Protein AF-A0A0D0DGE9-F1 (afdb_monomer)

Organism: NCBI:txid930991

Radius of gyration: 13.41 Å; Cα contacts (8 Å, |Δi|>4): 80; chains: 1; bounding box: 21×36×29 Å

Structure (mmCIF, N/CA/C/O backbone):
data_AF-A0A0D0DGE9-F1
#
_entry.id   AF-A0A0D0DGE9-F1
#
loop_
_atom_site.group_PDB
_atom_site.id
_atom_site.type_symbol
_atom_site.label_atom_id
_atom_site.label_alt_id
_atom_site.label_comp_id
_atom_site.label_asym_id
_atom_site.label_entity_id
_atom_site.label_seq_id
_atom_site.pdbx_PDB_ins_co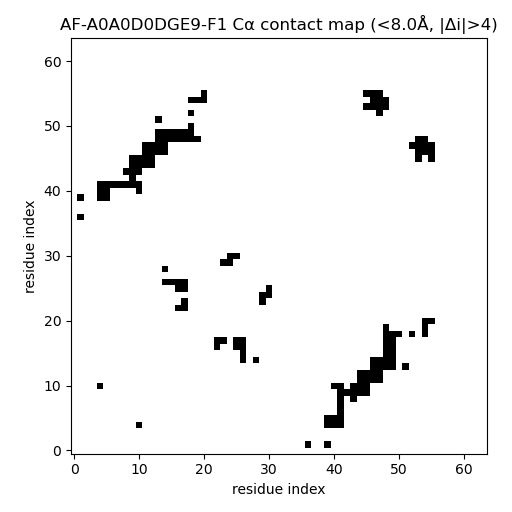de
_atom_site.Cartn_x
_atom_site.Cartn_y
_atom_site.Cartn_z
_atom_site.occupancy
_atom_site.B_iso_or_equiv
_atom_site.auth_seq_id
_atom_site.auth_comp_id
_atom_site.auth_asym_id
_atom_site.auth_atom_id
_atom_site.pdbx_PDB_model_num
ATOM 1 N N . MET A 1 1 ? 5.362 9.228 -13.701 1.00 60.50 1 MET A N 1
ATOM 2 C CA . MET A 1 1 ? 5.330 8.525 -12.398 1.00 60.50 1 MET A CA 1
ATOM 3 C C . MET A 1 1 ? 4.741 7.119 -12.511 1.00 60.50 1 MET A C 1
ATOM 5 O O . MET A 1 1 ? 5.500 6.177 -12.364 1.00 60.50 1 MET A O 1
ATOM 9 N N . PHE A 1 2 ? 3.472 6.939 -12.902 1.00 64.50 2 PHE A N 1
ATOM 10 C CA . PHE A 1 2 ? 2.819 5.615 -13.030 1.00 64.50 2 PHE A CA 1
ATOM 11 C C . PHE A 1 2 ? 3.606 4.550 -13.824 1.00 64.50 2 PHE A C 1
ATOM 13 O O . PHE A 1 2 ? 3.761 3.422 -13.369 1.00 64.50 2 PHE A O 1
ATOM 20 N N . ARG A 1 3 ? 4.148 4.903 -14.999 1.00 68.25 3 ARG A N 1
ATOM 21 C CA . ARG A 1 3 ? 4.890 3.962 -15.863 1.00 68.25 3 ARG A CA 1
ATOM 22 C C . ARG A 1 3 ? 6.180 3.433 -15.217 1.00 68.25 3 ARG A C 1
ATOM 24 O O . ARG A 1 3 ? 6.564 2.307 -15.498 1.00 68.25 3 ARG A O 1
ATOM 31 N N . TRP A 1 4 ? 6.807 4.213 -14.336 1.00 70.56 4 TRP A N 1
ATOM 32 C CA . TRP A 1 4 ? 8.003 3.796 -13.598 1.00 70.56 4 TRP A CA 1
ATOM 33 C C . TRP A 1 4 ? 7.659 2.757 -12.531 1.00 70.56 4 TRP A C 1
ATOM 35 O O . TRP A 1 4 ? 8.333 1.739 -12.451 1.00 70.56 4 TRP A O 1
ATOM 45 N N . TYR A 1 5 ? 6.559 2.958 -11.795 1.00 69.44 5 TYR A N 1
ATOM 46 C CA . TYR A 1 5 ? 6.058 1.978 -10.825 1.00 69.44 5 TYR A CA 1
ATOM 47 C C . TYR A 1 5 ? 5.556 0.698 -11.500 1.00 69.44 5 TYR A C 1
ATOM 49 O O . TYR A 1 5 ? 5.921 -0.397 -11.083 1.00 69.44 5 TYR A O 1
ATOM 57 N N . ARG A 1 6 ? 4.796 0.821 -12.598 1.00 72.69 6 ARG A N 1
ATOM 58 C CA . ARG A 1 6 ? 4.302 -0.334 -13.366 1.00 72.69 6 ARG A CA 1
ATOM 59 C C . ARG A 1 6 ? 5.436 -1.186 -13.950 1.00 72.69 6 ARG A C 1
ATOM 61 O O . ARG A 1 6 ? 5.297 -2.402 -14.003 1.00 72.69 6 ARG A O 1
ATOM 68 N N . ASN A 1 7 ? 6.525 -0.560 -14.397 1.00 75.44 7 ASN A N 1
ATOM 69 C CA . ASN A 1 7 ? 7.662 -1.257 -15.005 1.00 75.44 7 ASN A CA 1
ATOM 70 C C . ASN A 1 7 ? 8.768 -1.611 -13.998 1.00 75.44 7 ASN A C 1
ATOM 72 O O . ASN A 1 7 ? 9.797 -2.157 -14.396 1.00 75.44 7 ASN A O 1
ATOM 76 N N . ALA A 1 8 ? 8.596 -1.291 -12.713 1.00 80.19 8 ALA A N 1
ATOM 77 C CA . ALA A 1 8 ? 9.571 -1.643 -11.696 1.00 80.19 8 ALA A CA 1
ATOM 78 C C . ALA A 1 8 ? 9.634 -3.167 -11.534 1.00 80.19 8 ALA A C 1
ATOM 80 O O . ALA A 1 8 ? 8.612 -3.844 -11.425 1.00 80.19 8 ALA A O 1
ATOM 81 N N . HIS A 1 9 ? 10.852 -3.710 -11.479 1.00 81.38 9 HIS A N 1
ATOM 82 C CA . HIS A 1 9 ? 11.053 -5.145 -11.278 1.00 81.38 9 HIS A CA 1
ATOM 83 C C . HIS A 1 9 ? 10.619 -5.608 -9.879 1.00 81.38 9 HIS A C 1
ATOM 85 O O . HIS A 1 9 ? 10.197 -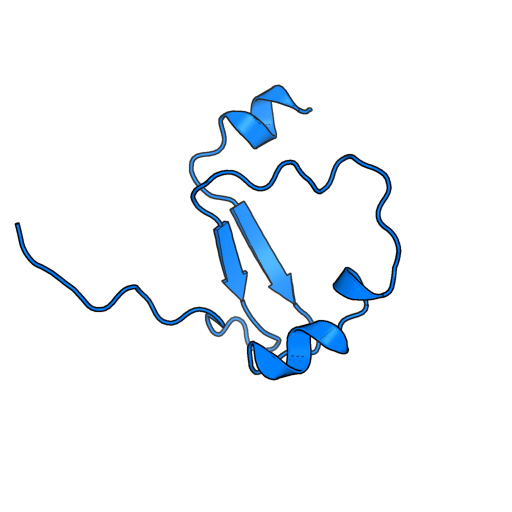6.749 -9.701 1.00 81.38 9 HIS A O 1
ATOM 91 N N . VAL A 1 10 ? 10.740 -4.729 -8.881 1.00 81.06 10 VAL A N 1
ATOM 92 C CA . VAL A 1 10 ? 10.368 -4.995 -7.492 1.00 81.06 10 VAL A CA 1
ATOM 93 C C . VAL A 1 10 ? 9.876 -3.712 -6.830 1.00 81.06 10 VAL A C 1
ATOM 95 O O . VAL A 1 10 ? 10.401 -2.631 -7.092 1.00 81.06 10 VAL A O 1
ATOM 98 N N . CYS A 1 11 ? 8.886 -3.842 -5.953 1.00 82.06 11 CYS A N 1
ATOM 99 C CA . CYS A 1 11 ? 8.489 -2.796 -5.017 1.00 82.06 11 CYS A CA 1
ATOM 100 C C . CYS A 1 11 ? 8.77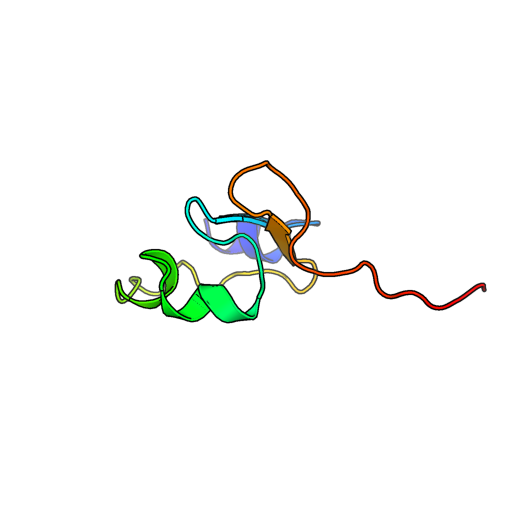0 -3.269 -3.594 1.00 82.06 11 CYS A C 1
ATOM 102 O O . CYS A 1 11 ? 8.425 -4.393 -3.229 1.00 82.06 11 CYS A O 1
ATOM 104 N N . ILE A 1 12 ? 9.430 -2.423 -2.811 1.00 82.88 12 ILE A N 1
ATOM 105 C CA . ILE A 1 12 ? 9.766 -2.696 -1.418 1.00 82.88 12 ILE A CA 1
ATOM 106 C C . ILE A 1 12 ? 8.948 -1.740 -0.563 1.00 82.88 12 ILE A C 1
ATOM 108 O O . ILE A 1 12 ? 9.065 -0.527 -0.719 1.00 82.88 12 ILE A O 1
ATOM 112 N N . ALA A 1 13 ? 8.144 -2.295 0.336 1.00 83.44 13 ALA A N 1
ATOM 113 C CA . ALA A 1 13 ? 7.408 -1.535 1.332 1.00 83.44 13 ALA A CA 1
ATOM 114 C C . ALA A 1 13 ? 7.897 -1.934 2.726 1.00 83.44 13 ALA A C 1
ATOM 116 O O . ALA A 1 13 ? 7.953 -3.119 3.064 1.00 83.44 13 ALA A O 1
ATOM 117 N N . HIS A 1 14 ? 8.279 -0.930 3.510 1.00 85.75 14 HIS A N 1
ATOM 118 C CA . HIS A 1 14 ? 8.740 -1.088 4.882 1.00 85.75 14 HIS A CA 1
ATOM 119 C C . HIS A 1 14 ? 7.666 -0.570 5.837 1.00 85.75 14 HIS A C 1
ATOM 121 O O . HIS A 1 14 ? 7.244 0.583 5.741 1.00 85.75 14 HIS A O 1
ATOM 127 N N . LEU A 1 15 ? 7.245 -1.423 6.761 1.00 85.12 15 LEU A N 1
ATOM 128 C CA . LEU A 1 15 ? 6.201 -1.166 7.737 1.00 85.12 15 LEU A CA 1
ATOM 129 C C . LEU A 1 15 ? 6.845 -0.951 9.099 1.00 85.12 15 LEU A C 1
ATOM 131 O O . LEU A 1 15 ? 7.559 -1.810 9.613 1.00 85.12 15 LEU A O 1
ATOM 135 N N . ALA A 1 16 ? 6.639 0.238 9.656 1.00 82.88 16 ALA A N 1
ATOM 136 C CA . ALA A 1 16 ? 7.410 0.715 10.795 1.00 82.88 16 ALA A CA 1
ATOM 137 C C . ALA A 1 16 ? 7.010 0.061 12.127 1.00 82.88 16 ALA A C 1
ATOM 139 O O . ALA A 1 16 ? 7.792 0.102 13.079 1.00 82.88 16 ALA A O 1
ATOM 140 N N . GLN A 1 17 ? 5.809 -0.512 12.227 1.00 81.31 17 GLN A N 1
ATOM 141 C CA . GLN A 1 17 ? 5.247 -1.021 13.484 1.00 81.31 17 GLN A CA 1
ATOM 142 C C . GLN A 1 17 ? 4.964 -2.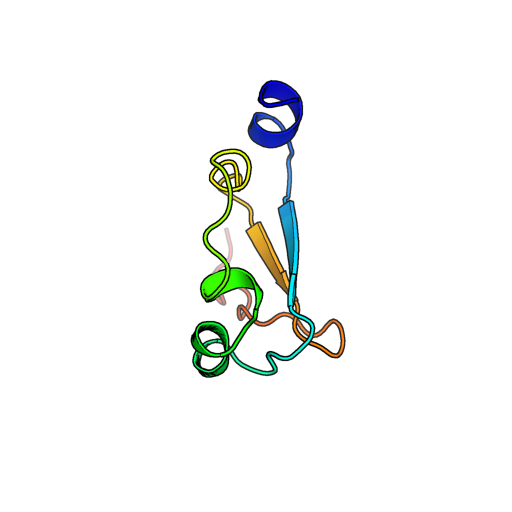532 13.447 1.00 81.31 17 GLN A C 1
ATOM 144 O O . GLN A 1 17 ? 4.831 -3.150 14.499 1.00 81.31 17 GLN A O 1
ATOM 149 N N . SER A 1 18 ? 4.949 -3.139 12.263 1.00 81.88 18 SER A N 1
ATOM 150 C CA . SER A 1 18 ? 4.558 -4.522 12.031 1.00 81.88 18 SER A CA 1
ATOM 151 C C . SER A 1 18 ? 5.738 -5.443 12.237 1.00 81.88 18 SER A C 1
ATOM 153 O O . SER A 1 18 ? 6.807 -5.264 11.643 1.00 81.88 18 SER A O 1
ATOM 155 N N . GLN A 1 19 ? 5.518 -6.470 13.047 1.00 80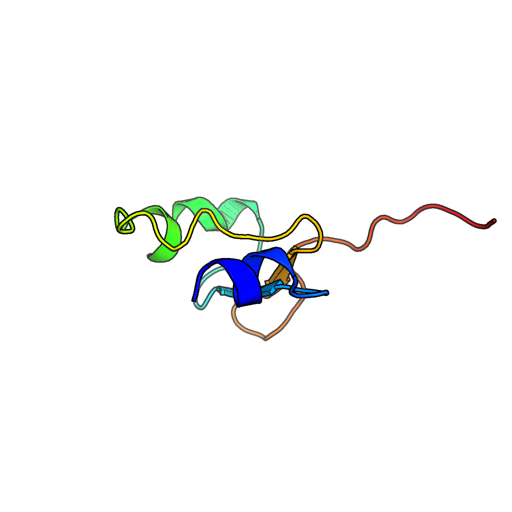.88 19 GLN A N 1
ATOM 156 C CA . GLN A 1 19 ? 6.437 -7.595 13.202 1.00 80.88 19 GLN A CA 1
ATOM 157 C C . GLN A 1 19 ? 5.909 -8.846 12.491 1.00 80.88 19 GLN A C 1
ATOM 159 O O . GLN A 1 19 ? 6.695 -9.722 12.132 1.00 80.88 19 GLN A O 1
ATOM 164 N N . SER A 1 20 ? 4.600 -8.902 12.233 1.00 79.56 20 SER A N 1
ATOM 165 C CA . SER A 1 20 ? 3.921 -10.003 11.557 1.00 79.56 20 SER A CA 1
ATOM 166 C C . SER A 1 20 ? 2.857 -9.504 10.566 1.00 79.56 20 SER A C 1
ATOM 168 O O . SER A 1 20 ? 2.492 -8.327 10.567 1.00 79.56 20 SER A O 1
ATOM 170 N N . LEU A 1 21 ? 2.341 -10.394 9.706 1.00 76.56 21 LEU A N 1
ATOM 171 C CA . LEU A 1 21 ? 1.248 -10.052 8.779 1.00 76.56 21 LEU A CA 1
ATOM 172 C C . LEU A 1 21 ? -0.082 -9.788 9.510 1.00 76.56 21 LEU A C 1
ATOM 174 O O . LEU A 1 21 ? -0.967 -9.126 8.975 1.00 76.56 21 LEU A O 1
ATOM 178 N N . GLN A 1 22 ? -0.232 -10.302 10.727 1.00 79.31 22 GLN A N 1
ATOM 179 C CA . GLN A 1 22 ? -1.416 -10.113 11.561 1.00 79.31 22 GLN A CA 1
ATOM 180 C C . GLN A 1 22 ? -1.493 -8.686 12.129 1.00 79.31 22 GLN A C 1
ATOM 182 O O . GLN A 1 22 ? -2.585 -8.187 12.407 1.00 79.31 22 GLN A O 1
ATOM 187 N N . ASP A 1 23 ? -0.345 -8.010 12.231 1.00 78.75 23 ASP A N 1
ATOM 188 C CA . ASP A 1 23 ? -0.235 -6.645 12.752 1.00 78.75 23 ASP A CA 1
ATOM 189 C C . ASP A 1 23 ? -0.473 -5.574 11.680 1.00 78.75 23 ASP A C 1
ATOM 191 O O . ASP A 1 23 ? -0.594 -4.396 12.012 1.00 78.75 23 ASP A O 1
ATOM 195 N N . LEU A 1 24 ? -0.597 -5.968 10.404 1.00 77.12 24 LEU A N 1
ATOM 196 C CA . LEU A 1 24 ? -0.772 -5.040 9.281 1.00 77.12 24 LEU A CA 1
ATOM 197 C C . LEU A 1 24 ? -1.981 -4.122 9.459 1.00 77.12 24 LEU A C 1
ATOM 199 O O . LEU A 1 24 ? -1.924 -2.950 9.113 1.00 77.12 24 LEU A O 1
ATOM 203 N N . GLN A 1 25 ? -3.069 -4.636 10.029 1.00 74.44 25 GLN A N 1
ATOM 204 C CA . GLN A 1 25 ? -4.283 -3.856 10.287 1.00 74.44 25 GLN A CA 1
ATOM 205 C C . GLN A 1 25 ? -4.056 -2.672 11.240 1.00 74.44 25 GLN A C 1
ATOM 207 O O . GLN A 1 25 ? -4.785 -1.686 11.179 1.00 74.44 25 GLN A O 1
ATOM 212 N N . ASN A 1 26 ? -3.032 -2.756 12.093 1.00 76.44 26 ASN A N 1
ATOM 213 C CA . ASN A 1 26 ? -2.688 -1.717 13.059 1.00 76.44 26 ASN A CA 1
ATOM 214 C C . ASN A 1 26 ? -1.693 -0.695 12.488 1.00 76.44 26 ASN A C 1
ATOM 216 O O . ASN A 1 26 ? -1.377 0.289 13.156 1.00 76.44 26 ASN A O 1
ATOM 220 N N . GLU A 1 27 ? -1.194 -0.898 11.266 1.00 76.88 27 GLU A N 1
ATOM 221 C CA . GLU A 1 27 ? -0.296 0.056 10.627 1.00 76.88 27 GLU A CA 1
ATOM 222 C C . GLU A 1 27 ? -1.020 1.323 10.206 1.00 76.88 27 GLU A C 1
ATOM 224 O O . GLU A 1 27 ? -2.118 1.316 9.637 1.00 76.88 27 GLU A O 1
ATOM 229 N N . GLN A 1 28 ? -0.305 2.434 10.351 1.00 75.62 28 GLN A N 1
ATOM 230 C CA . GLN A 1 28 ? -0.742 3.712 9.798 1.00 75.62 28 GLN A CA 1
ATOM 231 C C . GLN A 1 28 ? -0.946 3.636 8.283 1.00 75.62 28 GLN A C 1
ATOM 233 O O . GLN A 1 28 ? -1.819 4.317 7.749 1.00 75.62 28 GLN A O 1
ATOM 238 N N . TRP A 1 29 ? -0.192 2.761 7.609 1.00 73.94 29 TRP A N 1
ATOM 239 C CA . TRP A 1 29 ? -0.357 2.476 6.189 1.00 73.94 29 TRP A CA 1
ATOM 240 C C . TRP A 1 29 ? -1.768 1.980 5.843 1.00 73.94 29 TRP A C 1
ATOM 242 O O . TRP A 1 29 ? -2.309 2.371 4.824 1.00 73.94 29 TRP A O 1
ATOM 252 N N . PHE A 1 30 ? -2.413 1.140 6.650 1.00 72.69 30 PHE A N 1
ATOM 253 C CA . PHE A 1 30 ? -3.742 0.614 6.292 1.00 72.69 30 PHE A CA 1
ATOM 254 C C . PHE A 1 30 ? -4.894 1.452 6.856 1.00 72.69 30 PHE A C 1
ATOM 256 O O . PHE A 1 30 ? -6.030 1.328 6.406 1.00 72.69 30 PHE A O 1
ATOM 263 N N . THR A 1 31 ? -4.603 2.332 7.814 1.00 72.00 31 THR A N 1
ATOM 264 C CA . THR A 1 31 ? -5.600 3.177 8.490 1.00 72.00 31 THR A CA 1
ATOM 265 C C . THR A 1 31 ? -5.696 4.583 7.904 1.00 72.00 31 THR A C 1
ATOM 267 O O . THR A 1 31 ? -6.711 5.258 8.079 1.00 72.00 31 THR A O 1
ATOM 270 N N . ARG A 1 32 ? -4.674 5.042 7.176 1.00 66.81 32 ARG A N 1
ATOM 271 C CA . ARG A 1 32 ? -4.717 6.306 6.439 1.00 66.81 32 ARG A CA 1
ATOM 272 C C . ARG A 1 32 ? -5.146 6.010 5.011 1.00 66.81 32 ARG A C 1
ATOM 274 O O . ARG A 1 32 ? -4.419 5.373 4.263 1.00 66.81 32 ARG A O 1
ATOM 281 N N . GLY A 1 33 ? -6.350 6.447 4.643 1.00 57.88 33 GLY A N 1
ATOM 282 C CA . GLY A 1 33 ? -6.843 6.328 3.274 1.00 57.88 33 GLY A CA 1
ATOM 283 C C . GLY A 1 33 ? -5.868 6.999 2.311 1.00 57.88 33 GLY A C 1
ATOM 284 O O . GLY A 1 33 ? -5.761 8.225 2.282 1.00 57.88 33 GLY A O 1
ATOM 285 N N . TRP A 1 34 ? -5.122 6.204 1.552 1.00 63.69 34 TRP A N 1
ATOM 286 C CA . TRP A 1 34 ? -4.184 6.740 0.579 1.00 63.69 34 TRP A CA 1
ATOM 287 C C . TRP A 1 34 ? -4.932 7.364 -0.591 1.00 63.69 34 TRP A C 1
ATOM 289 O O . TRP A 1 34 ? -5.920 6.821 -1.093 1.00 63.69 34 TRP A O 1
ATOM 299 N N . THR A 1 35 ? -4.423 8.494 -1.079 1.00 57.56 35 THR A N 1
ATOM 300 C CA . THR A 1 35 ? -4.806 8.974 -2.404 1.00 57.56 35 THR A CA 1
ATOM 301 C C . THR A 1 35 ? -4.187 8.024 -3.430 1.00 57.56 35 THR A C 1
ATOM 303 O O . THR A 1 35 ? -2.980 7.832 -3.438 1.00 57.56 35 THR A O 1
ATOM 306 N N . LEU A 1 36 ? -5.050 7.370 -4.213 1.00 54.34 36 LEU A N 1
ATOM 307 C CA . LEU A 1 36 ? -4.941 6.596 -5.470 1.00 54.34 36 LEU A CA 1
ATOM 308 C C . LEU A 1 36 ? -3.577 6.209 -6.122 1.00 54.34 36 LEU A C 1
ATOM 310 O O . LEU A 1 36 ? -3.574 5.356 -7.005 1.00 54.34 36 LEU A O 1
ATOM 314 N N . GLN A 1 37 ? -2.422 6.776 -5.775 1.00 51.19 37 GLN A N 1
ATOM 315 C CA . GLN A 1 37 ? -1.119 6.458 -6.374 1.00 51.19 37 GLN A CA 1
ATOM 316 C C . GLN A 1 37 ? -0.389 5.269 -5.735 1.00 51.19 37 GLN A C 1
ATOM 318 O O . GLN A 1 37 ? 0.583 4.787 -6.315 1.00 51.19 37 GLN A O 1
ATOM 323 N N . GLU A 1 38 ? -0.870 4.743 -4.610 1.00 55.72 38 GLU A N 1
ATOM 324 C CA . GLU A 1 38 ? -0.266 3.567 -3.968 1.00 55.72 38 GLU A CA 1
ATOM 325 C C . GLU A 1 38 ? -0.842 2.224 -4.420 1.00 55.72 38 GLU A C 1
ATOM 327 O O . GLU A 1 38 ? -0.244 1.176 -4.184 1.00 55.72 38 GLU A O 1
ATOM 332 N N . LEU A 1 39 ? -1.934 2.226 -5.189 1.00 56.56 39 LEU A N 1
ATOM 333 C CA . LEU A 1 39 ? -2.471 1.006 -5.803 1.00 56.56 39 LEU A CA 1
ATOM 334 C C . LEU A 1 39 ? -1.656 0.545 -7.03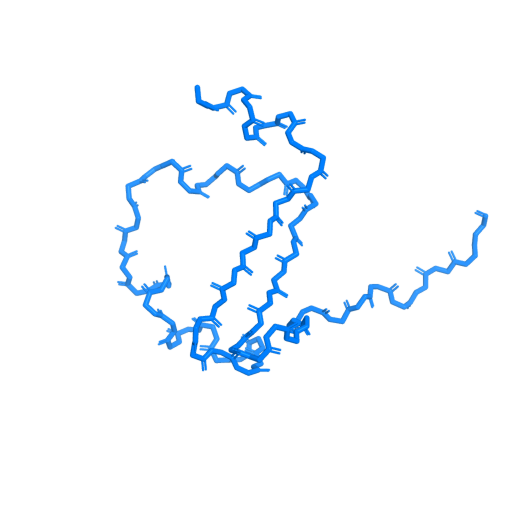3 1.00 56.56 39 LEU A C 1
ATOM 336 O O . LEU A 1 39 ? -2.163 -0.151 -7.911 1.00 56.56 39 LEU A O 1
ATOM 340 N N . LEU A 1 40 ? -0.395 0.976 -7.124 1.00 60.59 40 LEU A N 1
ATOM 341 C CA . LEU A 1 40 ? 0.549 0.672 -8.201 1.00 60.59 40 LEU A CA 1
ATOM 342 C C . LEU A 1 40 ? 1.609 -0.338 -7.781 1.00 60.59 40 LEU A C 1
ATOM 344 O O . LEU A 1 40 ? 2.655 -0.414 -8.427 1.00 60.59 40 LEU A O 1
ATOM 348 N N . ALA A 1 41 ? 1.369 -1.092 -6.706 1.00 60.81 41 ALA A N 1
ATOM 349 C CA . ALA A 1 41 ? 2.267 -2.163 -6.323 1.00 60.81 41 ALA A CA 1
ATOM 350 C C . ALA A 1 41 ? 2.379 -3.166 -7.496 1.00 60.81 41 ALA A C 1
ATOM 352 O O . ALA A 1 41 ? 1.376 -3.764 -7.897 1.00 60.81 41 ALA A O 1
ATOM 353 N N . PRO A 1 42 ? 3.571 -3.338 -8.097 1.00 61.09 42 PRO A N 1
ATOM 354 C CA . PRO A 1 42 ? 3.794 -4.345 -9.123 1.00 61.09 42 PRO A CA 1
ATOM 355 C C . PRO A 1 42 ? 3.612 -5.749 -8.530 1.00 61.09 42 PRO A C 1
ATOM 357 O O . PRO A 1 42 ? 3.738 -5.951 -7.323 1.00 61.09 42 PRO A O 1
ATOM 360 N N . TRP A 1 43 ? 3.412 -6.750 -9.393 1.00 65.38 43 TRP A N 1
ATOM 361 C CA . TRP A 1 43 ? 3.254 -8.169 -9.023 1.00 65.38 43 TRP A CA 1
ATOM 362 C C . TRP A 1 43 ? 4.328 -8.709 -8.060 1.00 65.38 43 TRP A C 1
ATOM 364 O O . TRP A 1 43 ? 4.097 -9.675 -7.334 1.00 65.38 43 TRP A O 1
ATOM 374 N N . ARG A 1 44 ? 5.517 -8.095 -8.052 1.00 76.06 44 ARG A N 1
ATOM 375 C CA . ARG A 1 44 ? 6.660 -8.456 -7.208 1.00 76.06 44 ARG A CA 1
ATOM 376 C C . ARG A 1 44 ? 6.841 -7.437 -6.084 1.00 76.06 44 ARG A C 1
ATOM 378 O O . ARG A 1 44 ? 7.734 -6.592 -6.133 1.00 76.06 44 ARG A O 1
ATOM 385 N N . MET A 1 45 ? 5.995 -7.529 -5.063 1.00 79.81 45 MET A N 1
ATOM 386 C CA . MET A 1 45 ? 6.085 -6.700 -3.860 1.00 79.81 45 MET A CA 1
ATOM 387 C C . MET A 1 45 ? 6.736 -7.469 -2.701 1.00 79.81 45 MET A C 1
ATOM 389 O O . MET A 1 45 ? 6.363 -8.610 -2.412 1.00 79.81 45 MET A O 1
ATOM 393 N N . LYS A 1 46 ? 7.704 -6.838 -2.029 1.00 84.25 46 LYS A N 1
ATOM 394 C CA . LYS A 1 46 ? 8.355 -7.338 -0.812 1.00 84.25 46 LYS A CA 1
ATOM 395 C C . LYS A 1 46 ? 7.995 -6.445 0.371 1.00 84.25 46 LYS A C 1
ATOM 397 O O . LYS A 1 46 ? 8.225 -5.239 0.332 1.00 84.25 46 LYS A O 1
ATOM 402 N N . LEU A 1 47 ? 7.449 -7.066 1.410 1.00 84.06 47 LEU A N 1
ATOM 403 C CA . LEU A 1 47 ? 7.085 -6.415 2.663 1.00 84.06 47 LEU A CA 1
ATOM 404 C C . LEU A 1 47 ? 8.160 -6.678 3.713 1.00 84.06 47 LEU A C 1
ATOM 406 O O . LEU A 1 47 ? 8.530 -7.834 3.939 1.00 84.06 47 LEU A O 1
ATOM 410 N N . TYR A 1 48 ? 8.610 -5.619 4.369 1.00 86.69 48 TYR A N 1
ATOM 411 C CA . TYR A 1 48 ? 9.552 -5.669 5.480 1.00 86.69 48 TYR A CA 1
ATOM 412 C C . TYR A 1 48 ? 8.932 -5.024 6.712 1.00 86.69 48 TYR A C 1
ATOM 414 O O . TYR A 1 48 ? 8.240 -4.018 6.598 1.00 86.69 48 TYR A O 1
ATOM 422 N N . GLY A 1 49 ? 9.159 -5.627 7.870 1.00 87.94 49 GLY A N 1
ATOM 423 C CA . GLY A 1 49 ? 8.695 -5.128 9.156 1.00 87.94 49 GLY A CA 1
ATOM 424 C C . GLY A 1 49 ? 9.715 -4.206 9.801 1.00 87.94 49 GLY A C 1
ATOM 425 O O . GLY A 1 49 ? 10.779 -3.958 9.234 1.00 87.94 49 GLY A O 1
ATOM 426 N N . LYS A 1 50 ? 9.408 -3.786 11.027 1.00 85.81 50 LYS A N 1
ATOM 427 C CA . LYS A 1 50 ? 10.149 -2.783 11.808 1.00 85.81 50 LYS A CA 1
ATOM 428 C C . LYS A 1 50 ? 11.672 -2.980 11.851 1.00 85.81 50 LYS A C 1
ATOM 430 O O . LYS A 1 50 ? 12.414 -2.004 11.844 1.00 85.81 50 LYS A O 1
ATOM 435 N N . ASP A 1 51 ? 12.132 -4.230 11.874 1.00 87.38 51 ASP A N 1
ATOM 436 C CA . ASP A 1 51 ? 13.556 -4.584 11.953 1.00 87.38 51 ASP A CA 1
ATOM 437 C C . ASP A 1 51 ? 14.170 -4.927 10.582 1.00 87.38 51 ASP A C 1
ATOM 439 O O . ASP A 1 51 ? 15.127 -5.698 10.506 1.00 87.38 51 ASP A O 1
ATOM 443 N N . TRP A 1 52 ? 13.575 -4.458 9.478 1.00 85.44 52 TRP A N 1
ATOM 444 C CA . TRP A 1 52 ? 13.910 -4.888 8.110 1.00 85.44 52 TRP A CA 1
ATOM 445 C C . TRP A 1 52 ? 13.849 -6.409 7.910 1.00 85.44 52 TRP A C 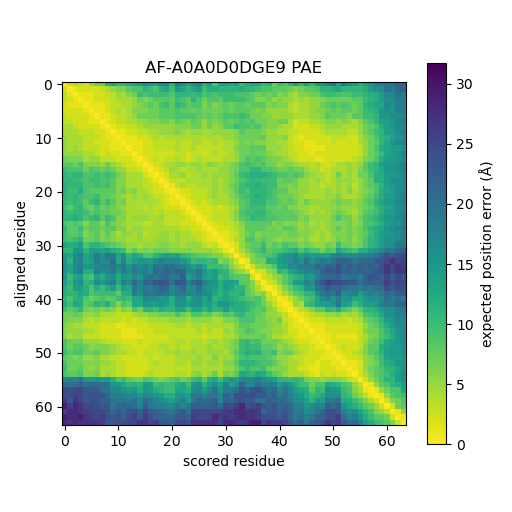1
ATOM 447 O O . TRP A 1 52 ? 14.484 -6.974 7.017 1.00 85.44 52 TRP A O 1
ATOM 457 N N . LYS A 1 53 ? 13.041 -7.091 8.725 1.00 85.81 53 LYS A N 1
ATOM 458 C CA . LYS A 1 53 ? 12.767 -8.519 8.573 1.00 85.81 53 LYS A CA 1
ATOM 459 C C . LYS A 1 53 ? 11.645 -8.714 7.557 1.00 85.81 53 LYS A C 1
ATOM 461 O O . LYS A 1 53 ? 10.634 -8.017 7.648 1.00 85.81 53 LYS A O 1
ATOM 466 N N . PRO A 1 54 ? 11.790 -9.625 6.585 1.00 85.75 54 PRO A N 1
ATOM 467 C CA . PRO A 1 54 ? 10.734 -9.880 5.616 1.00 85.75 54 PRO A CA 1
ATOM 468 C C . PRO A 1 54 ? 9.484 -10.411 6.329 1.00 85.75 54 PRO A C 1
ATOM 470 O O . PRO A 1 54 ? 9.552 -11.398 7.055 1.00 85.75 54 PRO A O 1
ATOM 473 N N . LEU A 1 55 ? 8.345 -9.746 6.115 1.00 81.81 55 LEU A N 1
ATOM 474 C CA . LEU A 1 55 ? 7.054 -10.122 6.714 1.00 81.81 55 LEU A CA 1
ATOM 475 C C . LEU A 1 55 ? 6.361 -11.242 5.940 1.00 81.81 55 LEU A C 1
ATOM 477 O O . LEU A 1 55 ? 5.543 -11.976 6.484 1.00 81.81 55 LEU A O 1
ATOM 481 N N . ARG A 1 56 ? 6.690 -11.377 4.653 1.00 70.00 56 ARG A N 1
ATOM 482 C CA . ARG A 1 56 ? 6.272 -12.505 3.826 1.00 70.00 56 ARG A CA 1
ATOM 483 C C . ARG A 1 56 ? 7.349 -13.582 3.925 1.00 70.00 56 ARG A C 1
ATOM 485 O O . ARG A 1 56 ? 8.509 -13.301 3.622 1.00 70.00 56 ARG A O 1
ATOM 492 N N . SER A 1 57 ? 6.980 -14.807 4.291 1.00 57.72 57 SER A N 1
ATOM 493 C CA . SER A 1 57 ? 7.870 -15.947 4.075 1.00 57.72 57 SER A CA 1
ATOM 494 C C . SER A 1 57 ? 8.147 -16.069 2.569 1.00 57.72 57 SER A C 1
ATOM 496 O O . SER A 1 57 ? 7.223 -15.897 1.764 1.00 57.72 57 SER A O 1
ATOM 498 N N . PRO A 1 58 ? 9.400 -16.311 2.133 1.00 52.94 58 PRO A N 1
ATOM 499 C CA . PRO A 1 58 ? 9.631 -16.648 0.733 1.00 52.94 58 PRO A CA 1
ATOM 500 C C . PRO A 1 58 ? 8.712 -17.826 0.380 1.00 52.94 58 PRO A C 1
ATOM 502 O O . PRO A 1 58 ? 8.520 -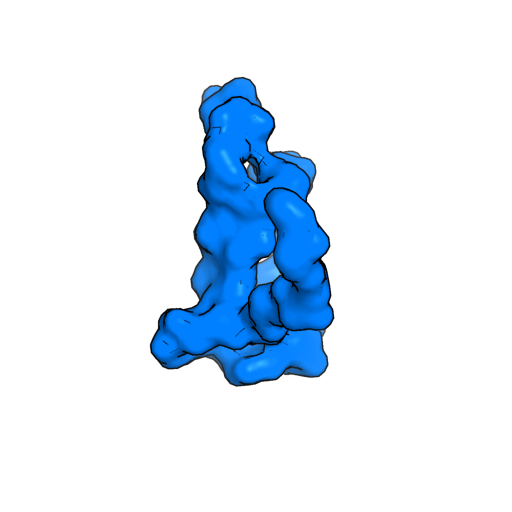18.689 1.241 1.00 52.94 58 PRO A O 1
ATOM 505 N N . PRO A 1 59 ? 8.105 -17.881 -0.822 1.00 50.53 59 PRO A N 1
ATOM 506 C CA . PRO A 1 59 ? 7.462 -19.111 -1.256 1.00 50.53 59 PRO A CA 1
ATOM 507 C C . PRO A 1 59 ? 8.511 -20.227 -1.173 1.00 50.53 59 PRO A C 1
ATOM 509 O O . PRO A 1 59 ? 9.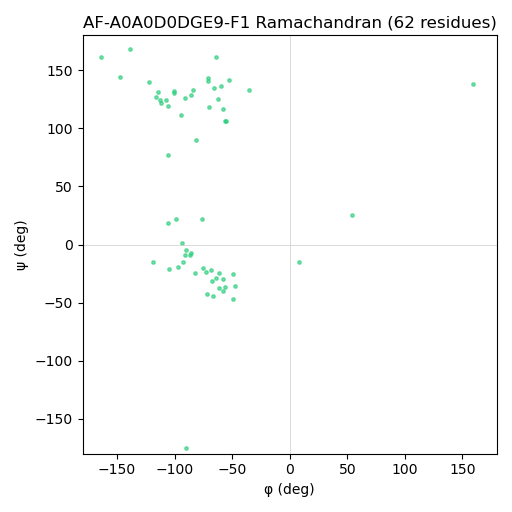473 -20.251 -1.935 1.00 50.53 59 PRO A O 1
ATOM 512 N N . GLN A 1 60 ? 8.373 -21.089 -0.168 1.00 55.16 60 GLN A N 1
ATOM 513 C CA . GLN A 1 60 ? 9.138 -22.317 -0.037 1.00 55.16 60 GLN A CA 1
ATOM 514 C C . GLN A 1 60 ? 8.451 -23.341 -0.934 1.00 55.16 60 GLN A C 1
ATOM 516 O O . GLN A 1 60 ? 7.481 -23.955 -0.511 1.00 55.16 60 GLN A O 1
ATOM 521 N N . HIS A 1 61 ? 8.885 -23.386 -2.194 1.00 47.88 61 HIS A N 1
ATOM 522 C CA . HIS A 1 61 ? 8.767 -24.447 -3.209 1.00 47.88 61 HIS A CA 1
ATOM 523 C C . HIS A 1 61 ? 8.969 -23.773 -4.580 1.00 47.88 61 HIS A C 1
ATOM 525 O O . HIS A 1 61 ? 8.428 -22.698 -4.820 1.00 47.88 61 HIS A O 1
ATOM 531 N N . ALA A 1 62 ? 9.697 -24.324 -5.538 1.00 39.84 62 ALA A N 1
ATOM 532 C CA . ALA A 1 62 ? 10.433 -25.574 -5.630 1.00 39.84 62 ALA A CA 1
ATOM 533 C C . ALA A 1 62 ? 11.380 -25.428 -6.830 1.00 39.84 62 ALA A C 1
ATOM 535 O O . ALA A 1 62 ? 11.153 -24.571 -7.686 1.00 39.84 62 ALA A O 1
ATOM 536 N N . ASP A 1 63 ? 12.397 -26.275 -6.883 1.00 44.38 63 ASP A N 1
ATOM 537 C CA . ASP A 1 63 ? 13.180 -26.571 -8.076 1.00 44.38 63 ASP A CA 1
ATOM 538 C C . ASP A 1 63 ? 12.360 -26.581 -9.378 1.00 44.38 63 ASP A C 1
ATOM 540 O O . ASP A 1 63 ? 11.320 -27.242 -9.461 1.00 44.38 63 ASP A O 1
ATOM 544 N N . GLN A 1 64 ? 12.892 -25.904 -10.399 1.00 38.41 64 GLN A N 1
ATOM 545 C CA . GLN A 1 64 ? 13.055 -26.444 -11.754 1.00 38.41 64 GLN A CA 1
ATOM 546 C C . GLN A 1 64 ? 14.061 -25.612 -12.547 1.00 38.41 64 GLN A C 1
ATOM 548 O O . GLN A 1 64 ? 13.935 -24.366 -12.546 1.00 38.41 64 GLN A O 1
#

Secondary structure (DSSP, 8-state):
-HHHHHT-S-EEEE-SS-SSGGGGGGSHHHHS---TTSTT--S-EEEE-TTS-BSSPP------

pLDDT: mean 71.29, std 12.94, range [38.41, 87.94]

Sequence (64 aa):
MFRWYRNAHVCIAHLAQSQSLQDLQNEQWFTRGWTLQELLAPWRMKLYGKDWKPLRSPPQHADQ

Solvent-accessible surface area (backbone atoms only — not comparable to full-atom values): 4156 Å² total; per-residue (Å²): 113,70,70,59,43,63,68,38,83,63,38,80,47,77,37,80,78,22,83,44,73,86,39,45,76,75,29,67,77,70,68,48,85,72,74,82,75,72,84,46,71,30,99,45,63,46,46,22,18,57,83,72,42,66,46,58,77,74,81,88,73,74,94,132

Mean predicted aligned error: 9.17 Å

Foldseek 3Di:
DLVCLQPDPEAEDEFQADPEPVCVCVTPVNVDPDDPPVVSGYPHYWYAYNVRHTRDDDPPDDDD